Protein AF-A0AAF0JUC8-F1 (afdb_monomer_lite)

pLDDT: mean 89.56, std 6.99, range [61.06, 97.88]

Foldseek 3Di:
DVVVVVVVVVVVVVVVVVVVVVVVVVVVVVVVVVVDDPVNVCCCCVPVNPVVVVVVVVVVVVVVVVVVVVVVVVVVCVVVPVVVVVVVVVVVVVVVVVVVD

Organism: NCBI:txid487686

Secondary structure (DSSP, 8-state):
-HHHHHHHHHHHHHHHHHHHHHHHHHHHHHHHHHH--HHHHHHIIIIIIIIHHHHHHHHHHHHHHHHHHHHHHHHHHHHHHHHHHHHHHHHHHHHHHHH--

Sequence (101 aa):
MKKGIALSNKESDAKAAVKSAEEALYTKVVEKYRSLSEDEVKTLVVDDKWAASLCSDIKSELDRVSQRFTGRIKELSDRYETPFRRSRQRSKHSAQRWMNT

Structure (mmCIF, N/CA/C/O backbone):
data_AF-A0AAF0JUC8-F1
#
_entry.id   AF-A0AAF0JUC8-F1
#
loop_
_atom_site.group_PDB
_atom_site.id
_atom_site.type_symbol
_atom_site.label_atom_id
_atom_site.label_alt_id
_atom_site.label_comp_id
_atom_site.label_asym_id
_atom_site.label_entity_id
_atom_site.label_seq_id
_atom_site.pdbx_PDB_ins_code
_atom_site.Cartn_x
_atom_site.Cartn_y
_atom_site.Cartn_z
_atom_site.occupancy
_atom_site.B_iso_or_equiv
_atom_site.auth_seq_id
_atom_site.auth_comp_id
_atom_site.auth_asym_id
_atom_site.auth_atom_id
_atom_site.pdbx_PDB_model_num
ATOM 1 N N . MET A 1 1 ? -11.543 40.943 11.299 1.00 61.06 1 MET A N 1
ATOM 2 C CA . MET A 1 1 ? -11.256 40.240 12.575 1.00 61.06 1 MET A CA 1
ATOM 3 C C . MET A 1 1 ? -12.251 39.118 12.896 1.00 61.06 1 MET A C 1
ATOM 5 O O . MET A 1 1 ? -11.799 38.004 13.109 1.00 61.06 1 MET A O 1
ATOM 9 N N . LYS A 1 2 ? -13.579 39.330 12.842 1.00 75.88 2 LYS A N 1
ATOM 10 C CA . LYS A 1 2 ? -14.594 38.298 13.184 1.00 75.88 2 LYS A CA 1
ATOM 11 C C . LYS A 1 2 ? -14.496 36.973 12.397 1.00 75.88 2 LYS A C 1
ATOM 13 O O . LYS A 1 2 ? -14.719 35.910 12.961 1.00 75.88 2 LYS A O 1
ATOM 18 N N . LYS A 1 3 ? -14.123 37.021 11.111 1.00 80.38 3 LYS A N 1
ATOM 19 C CA . LYS A 1 3 ? -14.025 35.828 10.244 1.00 80.38 3 LYS A CA 1
ATOM 20 C C . LYS A 1 3 ? -12.852 34.902 10.605 1.00 80.38 3 LYS A C 1
ATOM 22 O O . LYS A 1 3 ? -12.997 33.693 10.499 1.00 80.38 3 LYS A O 1
ATOM 27 N N . GLY A 1 4 ? -11.727 35.458 11.067 1.00 81.25 4 GLY A N 1
ATOM 28 C CA . GLY A 1 4 ? -10.566 34.669 11.503 1.00 81.25 4 GLY A CA 1
ATOM 29 C C . GLY A 1 4 ? -10.848 33.897 12.793 1.00 81.25 4 GLY A C 1
ATOM 30 O O . GLY A 1 4 ? -10.570 32.708 12.866 1.00 81.25 4 GLY A O 1
ATOM 31 N N . ILE A 1 5 ? -11.511 34.546 13.756 1.00 86.12 5 ILE A N 1
ATOM 32 C CA . ILE A 1 5 ? -11.943 33.908 15.011 1.00 86.12 5 ILE A CA 1
ATOM 33 C C . ILE A 1 5 ? -12.943 32.779 14.725 1.00 86.12 5 ILE A C 1
ATOM 35 O O . ILE A 1 5 ? -12.814 31.686 15.260 1.00 86.12 5 ILE A O 1
ATOM 39 N N . ALA A 1 6 ? -13.901 33.000 13.819 1.00 88.25 6 ALA A N 1
ATOM 40 C CA . ALA A 1 6 ? -14.868 31.970 13.444 1.00 88.25 6 ALA A CA 1
ATOM 41 C C . ALA A 1 6 ? -14.223 30.739 12.773 1.00 88.25 6 ALA A C 1
ATOM 43 O O . ALA A 1 6 ? -14.670 29.619 13.007 1.00 88.25 6 ALA A O 1
ATOM 44 N N . LEU A 1 7 ? -13.190 30.928 11.942 1.00 87.56 7 LEU A N 1
ATOM 45 C CA . LEU A 1 7 ? -12.447 29.818 11.333 1.00 87.56 7 LEU A CA 1
ATOM 46 C C . LEU A 1 7 ? -11.602 29.066 12.366 1.00 87.56 7 LEU A C 1
ATOM 48 O O . LEU A 1 7 ? -11.619 27.841 12.371 1.00 87.56 7 LEU A O 1
ATOM 52 N N . SER A 1 8 ? -10.941 29.790 13.270 1.00 88.62 8 SER A N 1
ATOM 53 C CA . SER A 1 8 ? -10.149 29.195 14.351 1.00 88.62 8 SER A CA 1
ATOM 54 C C . SER A 1 8 ? -11.008 28.366 15.314 1.00 88.62 8 SER A C 1
ATOM 56 O O . SER A 1 8 ? -10.623 27.259 15.680 1.00 88.62 8 SER A O 1
ATOM 58 N N . ASN A 1 9 ? -12.215 28.835 15.650 1.00 89.31 9 ASN A N 1
ATOM 59 C CA . ASN A 1 9 ? -13.152 28.059 16.463 1.00 89.31 9 ASN A CA 1
ATOM 60 C C . ASN A 1 9 ? -13.600 26.778 15.742 1.00 89.31 9 ASN A C 1
ATOM 62 O O . ASN A 1 9 ? 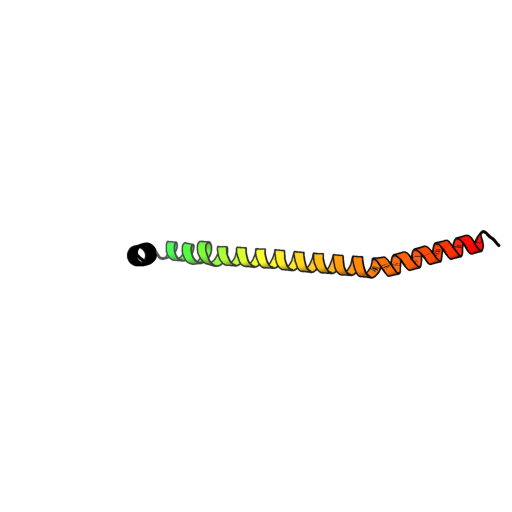-13.561 25.707 16.333 1.00 89.31 9 ASN A O 1
ATOM 66 N N . LYS A 1 10 ? -13.939 26.856 14.446 1.00 91.94 10 LYS A N 1
ATOM 67 C CA . LYS A 1 10 ? -14.304 25.667 13.653 1.00 91.94 10 LYS A CA 1
ATOM 68 C C . LYS A 1 10 ? -13.171 24.647 13.555 1.00 91.94 10 LYS A C 1
ATOM 70 O O . LYS A 1 10 ? -13.434 23.451 13.595 1.00 91.94 10 LYS A O 1
ATOM 75 N N . GLU A 1 11 ? -11.932 2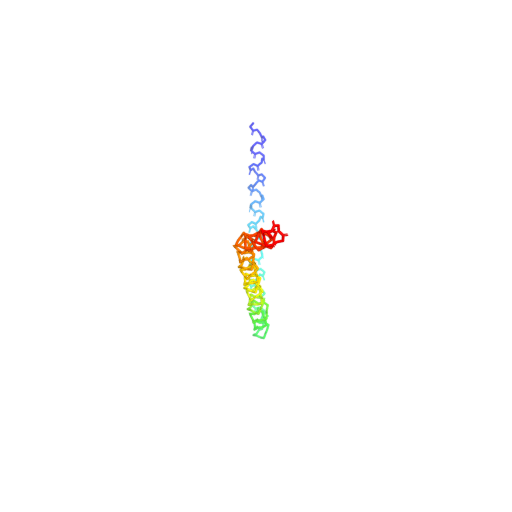5.106 13.404 1.00 90.75 11 GLU A N 1
ATOM 76 C CA . GLU A 1 11 ? -10.753 24.238 13.410 1.00 90.75 11 GLU A CA 1
ATOM 77 C C . GLU A 1 11 ? -10.589 23.540 14.766 1.00 90.75 11 GLU A C 1
ATOM 79 O O . GLU A 1 11 ? -10.372 22.330 14.813 1.00 90.75 11 GLU A O 1
ATOM 84 N N . SER A 1 12 ? -10.756 24.279 15.866 1.00 90.81 12 SER A N 1
ATOM 85 C CA . SER A 1 12 ? -10.708 23.724 17.221 1.00 90.81 12 SER A CA 1
ATOM 86 C C . SER A 1 12 ? -11.804 22.681 17.454 1.00 90.81 12 SER A C 1
ATOM 88 O O . SER A 1 12 ? -11.513 21.589 17.942 1.00 90.81 12 SER A O 1
ATOM 90 N N . ASP A 1 13 ? -13.043 22.978 17.061 1.00 93.31 13 ASP A N 1
ATOM 91 C CA . ASP A 1 13 ? -14.179 22.062 17.197 1.00 93.31 13 ASP A CA 1
ATOM 92 C C . ASP A 1 13 ? -13.980 20.800 16.348 1.00 93.31 13 ASP A C 1
ATOM 94 O O . ASP A 1 13 ? -14.201 19.685 16.820 1.00 93.31 13 ASP A O 1
ATOM 98 N N . ALA A 1 14 ? -13.493 20.953 15.112 1.00 92.44 14 ALA A N 1
ATOM 99 C CA . ALA A 1 14 ? -13.171 19.827 14.242 1.00 92.44 14 ALA A CA 1
ATOM 100 C C . ALA A 1 14 ? -12.049 18.962 14.831 1.00 92.44 14 ALA A C 1
ATOM 102 O O . ALA A 1 14 ? -12.153 17.738 14.833 1.00 92.44 14 ALA A O 1
ATOM 103 N N . LYS A 1 15 ? -11.000 19.576 15.388 1.00 92.62 15 LYS A N 1
ATOM 104 C CA . LYS A 1 15 ? -9.901 18.854 16.037 1.00 92.62 15 LYS A CA 1
ATOM 105 C C . LYS A 1 15 ? -10.367 18.112 17.291 1.00 92.62 15 LYS A C 1
ATOM 107 O O . LYS A 1 15 ? -9.942 16.982 17.520 1.00 92.62 15 LYS A O 1
ATOM 112 N N . ALA A 1 16 ? -11.255 18.717 18.079 1.00 94.50 16 ALA A N 1
ATOM 113 C CA . ALA A 1 16 ? -11.867 18.069 19.236 1.00 94.50 16 ALA A CA 1
ATOM 114 C C . ALA A 1 16 ? -12.746 16.879 18.817 1.00 94.50 16 ALA A C 1
ATOM 116 O O . ALA A 1 16 ? -12.651 15.807 19.415 1.00 94.50 16 ALA A O 1
ATOM 117 N N . ALA A 1 17 ? -13.540 17.036 17.754 1.00 94.25 17 ALA A N 1
ATOM 118 C CA . ALA A 1 17 ? -14.355 15.961 17.198 1.00 94.25 17 ALA A CA 1
ATOM 119 C C . ALA A 1 17 ? -13.500 14.803 16.657 1.00 94.25 17 ALA A C 1
ATOM 121 O O . ALA A 1 17 ? -13.804 13.647 16.939 1.00 94.25 17 ALA A O 1
ATOM 122 N N . VAL A 1 18 ? -12.406 15.101 15.943 1.00 94.50 18 VAL A N 1
ATOM 123 C CA . VAL A 1 18 ? -11.441 14.090 15.473 1.00 94.50 18 VAL A CA 1
ATOM 124 C C . VAL A 1 18 ? -10.849 13.333 16.653 1.00 94.50 18 VAL A C 1
ATOM 126 O O . VAL A 1 18 ? -10.905 12.109 16.669 1.00 94.50 18 VAL A O 1
ATOM 129 N N . LYS A 1 19 ? -10.366 14.042 17.678 1.00 94.25 19 LYS A N 1
ATOM 130 C CA . LYS A 1 19 ? -9.777 13.404 18.858 1.00 94.25 19 LYS A CA 1
ATOM 131 C C . LYS A 1 19 ? -10.777 12.496 19.583 1.00 94.25 19 LYS A C 1
ATOM 133 O O . LYS A 1 19 ? -10.445 11.371 19.937 1.00 94.25 19 LYS A O 1
ATOM 138 N N . SER A 1 20 ? -12.017 12.954 19.760 1.00 94.12 20 SER A N 1
ATOM 139 C CA . SER A 1 20 ? -13.072 12.141 20.376 1.00 94.12 20 SER A CA 1
ATOM 140 C C . SER A 1 20 ? -13.405 10.899 19.539 1.00 94.12 20 SER A C 1
ATOM 142 O O . SER A 1 20 ? -13.580 9.809 20.087 1.00 94.12 20 SER A O 1
ATOM 144 N N . ALA A 1 21 ? -13.446 11.032 18.210 1.00 92.94 21 ALA A N 1
ATOM 145 C CA . ALA A 1 21 ? -13.659 9.907 17.306 1.00 92.94 21 ALA A CA 1
ATOM 146 C C . ALA A 1 21 ? -12.489 8.907 17.333 1.00 92.94 21 ALA A C 1
ATOM 148 O O . ALA A 1 21 ? -12.726 7.699 17.321 1.00 92.94 21 ALA A O 1
ATOM 149 N N . GLU A 1 22 ? -11.248 9.390 17.418 1.00 93.38 22 GLU A N 1
ATOM 150 C CA . GLU A 1 22 ? -10.053 8.559 17.587 1.00 93.38 22 GLU A CA 1
ATOM 151 C C . GLU A 1 22 ? -10.111 7.772 18.900 1.00 93.38 22 GLU A C 1
ATOM 153 O O . GLU A 1 22 ? -9.950 6.556 18.884 1.00 93.38 22 GLU A O 1
ATOM 158 N N . GLU A 1 23 ? -10.412 8.418 20.030 1.00 94.56 23 GLU A N 1
ATOM 159 C CA . GLU A 1 23 ? -10.538 7.761 21.342 1.00 94.56 23 GLU A CA 1
ATOM 160 C C . GLU A 1 23 ? -11.647 6.691 21.352 1.00 94.56 23 GLU A C 1
ATOM 162 O O . GLU A 1 23 ? -11.460 5.579 21.864 1.00 94.56 23 GLU A O 1
ATOM 167 N N . ALA A 1 24 ? -12.790 6.986 20.724 1.00 93.56 24 ALA A N 1
ATOM 168 C CA . ALA A 1 24 ? -13.877 6.025 20.561 1.00 93.56 24 ALA A CA 1
ATOM 169 C C . ALA A 1 24 ? -13.471 4.837 19.671 1.00 93.56 24 ALA A C 1
ATOM 171 O O . ALA A 1 24 ? -13.829 3.692 19.962 1.00 93.56 24 ALA A O 1
ATOM 172 N N . LEU A 1 25 ? -12.711 5.087 18.600 1.00 92.62 25 LEU A N 1
ATOM 173 C CA . LEU A 1 25 ? -12.172 4.038 17.738 1.00 92.62 25 LEU A CA 1
ATOM 174 C C . LEU A 1 25 ? -11.161 3.171 18.493 1.00 92.62 25 LEU A C 1
ATOM 176 O O . LEU A 1 25 ? -11.283 1.950 18.458 1.00 92.62 25 LEU A O 1
ATOM 180 N N . TYR A 1 26 ? -10.222 3.777 19.223 1.00 91.38 26 TYR A N 1
ATOM 181 C CA .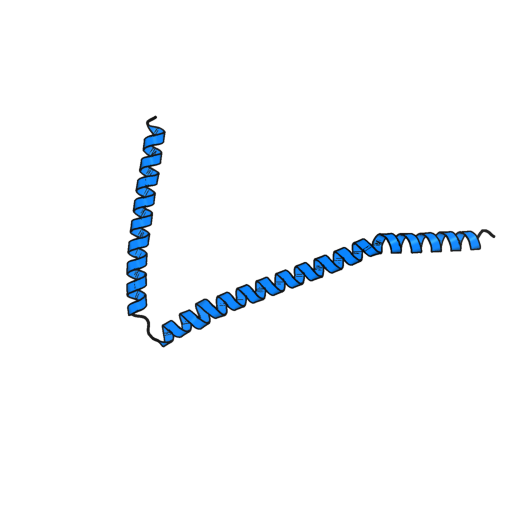 TYR A 1 26 ? -9.248 3.059 20.047 1.00 91.38 26 TYR A CA 1
ATOM 182 C C . TYR A 1 26 ? -9.933 2.128 21.043 1.00 91.38 26 TYR A C 1
ATOM 184 O O . TYR A 1 26 ? -9.555 0.963 21.153 1.00 91.38 26 TYR A O 1
ATOM 192 N N . THR A 1 27 ? -10.977 2.611 21.718 1.00 92.81 27 THR A N 1
ATOM 193 C CA . THR A 1 27 ? -11.746 1.801 22.673 1.00 92.81 27 THR A CA 1
ATOM 194 C C . THR A 1 27 ? -12.348 0.571 21.992 1.00 92.81 27 THR A C 1
ATOM 196 O O . THR A 1 27 ? -12.124 -0.554 22.438 1.00 92.81 27 THR A O 1
ATOM 199 N N . LYS A 1 28 ? -13.018 0.758 20.847 1.00 90.94 28 LYS A N 1
ATOM 200 C CA . LYS A 1 28 ? -13.597 -0.345 20.060 1.00 90.94 28 LYS A CA 1
ATOM 201 C C . LYS A 1 28 ? -12.542 -1.330 19.560 1.00 90.94 28 LYS A C 1
ATOM 203 O O . LYS A 1 28 ? -12.782 -2.534 19.538 1.00 90.94 28 LYS A O 1
ATOM 208 N N . VAL A 1 29 ? -11.377 -0.832 19.153 1.00 88.69 29 VAL A N 1
ATOM 209 C CA . VAL A 1 29 ? -10.256 -1.660 18.697 1.00 88.69 29 VAL A CA 1
ATOM 210 C C . VAL A 1 29 ? -9.741 -2.533 19.843 1.00 88.69 29 VAL A C 1
ATOM 212 O O . VAL A 1 29 ? -9.588 -3.738 19.665 1.00 88.69 29 VAL A O 1
ATOM 215 N N . VAL A 1 30 ? -9.545 -1.966 21.037 1.00 88.00 30 VAL A N 1
ATOM 216 C CA . VAL A 1 30 ? -9.117 -2.722 22.228 1.00 88.00 30 VAL A CA 1
ATOM 217 C C . VAL A 1 30 ? -10.143 -3.788 22.616 1.00 88.00 30 VAL A C 1
ATOM 219 O O . VAL A 1 30 ? -9.766 -4.916 22.929 1.00 88.00 30 VAL A O 1
ATOM 222 N N . GLU A 1 31 ? -11.437 -3.467 22.569 1.00 91.44 31 GLU A N 1
ATOM 223 C CA . GLU A 1 31 ? -12.506 -4.441 22.819 1.00 91.44 31 GLU A CA 1
ATOM 224 C C . GLU A 1 31 ? -12.482 -5.593 21.811 1.00 91.44 31 GLU A C 1
ATOM 226 O O . GLU A 1 31 ? -12.590 -6.754 22.204 1.00 91.44 31 GLU A O 1
ATOM 231 N N . LYS A 1 32 ? -12.266 -5.295 20.526 1.00 86.38 32 LYS A N 1
ATOM 232 C CA . LYS A 1 32 ? -12.140 -6.314 19.476 1.00 86.38 32 LYS A CA 1
ATOM 233 C C . LYS A 1 32 ? -10.910 -7.197 19.654 1.00 86.38 32 LYS A C 1
ATOM 235 O O . LYS A 1 32 ? -11.018 -8.407 19.488 1.00 86.38 32 LYS A O 1
ATOM 240 N N . TYR A 1 33 ? -9.775 -6.632 20.063 1.00 82.69 33 TYR A N 1
ATOM 241 C CA . TYR A 1 33 ? -8.584 -7.421 20.385 1.00 82.69 33 TYR A CA 1
ATOM 242 C C . TYR A 1 33 ? -8.791 -8.382 21.554 1.00 82.69 33 TYR A C 1
ATOM 244 O O . TYR A 1 33 ? -8.189 -9.450 21.562 1.00 82.69 33 TYR A O 1
ATOM 252 N N . ARG A 1 34 ? -9.666 -8.056 22.514 1.00 84.44 34 ARG A N 1
ATOM 253 C CA . ARG A 1 34 ? -10.000 -8.980 23.609 1.00 84.44 34 ARG A CA 1
ATOM 254 C C . ARG A 1 34 ? -10.875 -10.154 23.181 1.00 84.44 34 ARG A C 1
ATOM 256 O O . ARG A 1 34 ? -10.850 -11.174 23.859 1.00 84.44 34 ARG A O 1
ATOM 263 N N . SER A 1 35 ? -11.664 -10.011 22.117 1.00 88.25 35 SER A N 1
ATOM 264 C CA . SER A 1 35 ? -12.574 -11.063 21.650 1.00 88.25 35 SER A CA 1
ATOM 265 C C . SER A 1 35 ? -12.001 -11.925 20.525 1.00 88.25 35 SER A C 1
ATOM 267 O O . SER A 1 35 ? -12.686 -12.838 20.081 1.00 88.25 35 SER A O 1
ATOM 269 N N . LEU A 1 36 ? -10.804 -11.605 20.026 1.00 88.94 36 LEU A N 1
ATOM 270 C CA . LEU A 1 36 ? -10.142 -12.356 18.962 1.00 88.94 36 LEU A CA 1
ATOM 271 C C . LEU A 1 36 ? -9.569 -13.671 19.507 1.00 88.94 36 LEU A C 1
ATOM 273 O O . LEU A 1 36 ? -8.852 -13.687 20.509 1.00 88.94 36 LEU A O 1
ATOM 277 N N . SER A 1 37 ? -9.877 -14.770 18.826 1.00 89.44 37 SER A N 1
ATOM 278 C CA . SER A 1 37 ? -9.286 -16.085 19.082 1.00 89.44 37 SER A CA 1
ATOM 279 C C . SER A 1 37 ? -7.873 -16.198 18.499 1.00 89.44 37 SER A C 1
ATOM 281 O O . SER A 1 37 ? -7.472 -15.415 17.639 1.00 89.44 37 SER A O 1
ATOM 283 N N . GLU A 1 38 ? -7.097 -17.188 18.950 1.00 86.06 38 GLU A N 1
ATOM 284 C CA . GLU A 1 38 ? -5.726 -17.403 18.464 1.00 86.06 38 GLU A CA 1
ATOM 285 C C . GLU A 1 38 ? -5.669 -17.625 16.943 1.00 86.06 38 GLU A C 1
ATOM 287 O O . GLU A 1 38 ? -4.773 -17.101 16.279 1.00 86.06 38 GLU A O 1
ATOM 292 N N . ASP A 1 39 ? -6.638 -18.351 16.385 1.00 88.00 39 ASP A N 1
ATOM 293 C CA . ASP A 1 39 ? -6.698 -18.624 14.948 1.00 88.00 39 ASP A CA 1
ATOM 294 C C . ASP A 1 39 ? -7.007 -17.355 14.144 1.00 88.00 39 ASP A C 1
ATOM 296 O O . ASP A 1 39 ? -6.332 -17.076 13.155 1.00 88.00 39 ASP A O 1
ATOM 300 N N . GLU A 1 40 ? -7.939 -16.519 14.609 1.00 87.00 40 GLU A N 1
ATOM 301 C CA . GLU A 1 40 ? -8.224 -15.228 13.969 1.00 87.00 40 GLU A CA 1
ATOM 302 C C . GLU A 1 40 ? -7.024 -14.273 14.052 1.00 87.00 40 GLU A C 1
ATOM 304 O O . GLU A 1 40 ? -6.729 -13.558 13.093 1.00 87.00 40 GLU A O 1
ATOM 309 N N . VAL A 1 41 ? -6.289 -14.276 15.173 1.00 86.94 41 VAL A N 1
ATOM 310 C CA . VAL A 1 41 ? -5.043 -13.503 15.306 1.00 86.94 41 VAL A CA 1
ATOM 311 C C . VAL A 1 41 ? -3.989 -13.995 14.316 1.00 86.94 41 VAL A C 1
ATOM 313 O O . VAL A 1 41 ? -3.317 -13.174 13.690 1.00 86.94 41 VAL A O 1
ATOM 316 N N . LYS A 1 42 ? -3.840 -15.314 14.142 1.00 87.19 42 LYS A N 1
ATOM 317 C CA . LYS A 1 42 ? -2.898 -15.885 13.169 1.00 87.19 42 LYS A CA 1
ATOM 318 C C . LYS A 1 42 ? -3.255 -15.476 11.745 1.00 87.19 42 LYS A C 1
ATOM 320 O O . LYS A 1 42 ? -2.365 -15.004 11.045 1.00 87.19 42 LYS A O 1
ATOM 325 N N . THR A 1 43 ? -4.521 -15.573 11.343 1.00 89.81 43 THR A N 1
ATOM 326 C CA . THR A 1 43 ? -4.974 -15.120 10.017 1.00 89.81 43 THR A CA 1
ATOM 327 C C . THR A 1 43 ? -4.701 -13.628 9.811 1.00 89.81 43 THR A C 1
ATOM 329 O O . THR A 1 43 ? -4.069 -13.252 8.826 1.00 89.81 43 THR A O 1
ATOM 332 N N . LEU A 1 44 ? -5.055 -12.776 10.780 1.00 89.88 44 LEU A N 1
ATOM 333 C CA . LEU A 1 44 ? -4.816 -11.330 10.689 1.00 89.88 44 LEU A CA 1
ATOM 334 C C . LEU A 1 44 ? -3.327 -10.974 10.548 1.00 89.88 44 LEU A C 1
ATOM 336 O O . LEU A 1 44 ? -2.960 -10.038 9.837 1.00 89.88 44 LEU A O 1
ATOM 340 N N . VAL A 1 45 ? -2.445 -11.676 11.259 1.00 88.62 45 VAL A N 1
ATOM 341 C CA . VAL A 1 45 ? -1.005 -11.384 11.219 1.00 88.62 45 VAL A CA 1
ATOM 342 C C . VAL A 1 45 ? -0.352 -11.972 9.972 1.00 88.62 45 VAL A C 1
ATOM 344 O O . VAL A 1 45 ? 0.440 -11.289 9.322 1.00 88.62 45 VAL A O 1
ATOM 347 N N . VAL A 1 46 ? -0.649 -13.225 9.644 1.00 87.81 46 VAL A N 1
ATOM 348 C CA . VAL A 1 46 ? 0.024 -13.943 8.560 1.00 87.81 46 VAL A CA 1
ATOM 349 C C . VAL A 1 46 ? -0.527 -13.514 7.209 1.00 87.81 46 VAL A C 1
ATOM 351 O O . VAL A 1 46 ? 0.249 -13.064 6.367 1.00 87.81 46 VAL A O 1
ATOM 354 N N . ASP A 1 47 ? -1.839 -13.599 7.018 1.00 84.50 47 ASP A N 1
ATOM 355 C CA . ASP A 1 47 ? -2.460 -13.385 5.713 1.00 84.50 47 ASP A CA 1
ATOM 356 C C . ASP A 1 47 ? -2.675 -11.890 5.461 1.00 84.50 47 ASP A C 1
ATOM 358 O O . ASP A 1 47 ? -2.164 -11.327 4.489 1.00 84.50 47 ASP A O 1
ATOM 362 N N . ASP A 1 48 ? -3.360 -11.213 6.383 1.00 84.94 48 ASP A N 1
ATOM 363 C CA . ASP A 1 48 ? -3.794 -9.834 6.137 1.00 84.94 48 ASP A CA 1
ATOM 364 C C . ASP A 1 48 ? -2.666 -8.813 6.304 1.00 84.94 48 ASP A C 1
ATOM 366 O O . ASP A 1 48 ? -2.665 -7.768 5.648 1.00 84.94 48 ASP A O 1
ATOM 370 N N . LYS A 1 49 ? -1.684 -9.095 7.168 1.00 90.31 49 LYS A N 1
ATOM 371 C CA . LYS A 1 49 ? -0.562 -8.183 7.414 1.00 90.31 49 LYS A CA 1
ATOM 372 C C . LYS A 1 49 ? 0.687 -8.598 6.647 1.00 90.31 49 LYS A C 1
ATOM 374 O O . LYS A 1 49 ? 1.155 -7.846 5.795 1.00 90.31 49 LYS A O 1
ATOM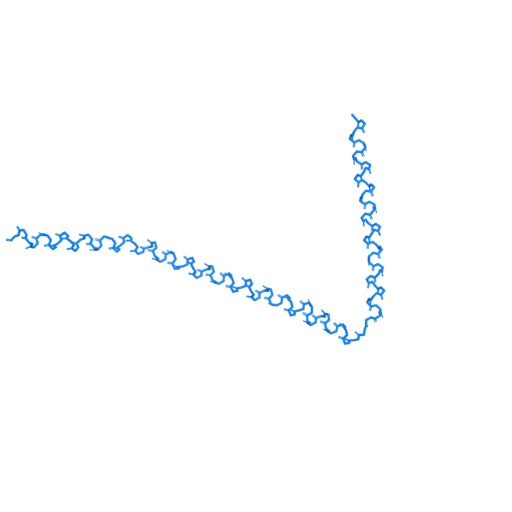 379 N N . TRP A 1 50 ? 1.269 -9.753 6.959 1.00 94.75 50 TRP A N 1
ATOM 380 C CA . TRP A 1 50 ? 2.588 -10.112 6.434 1.00 94.75 50 TRP A CA 1
ATOM 381 C C . TRP A 1 50 ? 2.558 -10.527 4.969 1.00 94.75 50 TRP A C 1
ATOM 383 O O . TRP A 1 50 ? 3.373 -10.017 4.203 1.00 94.75 50 TRP A O 1
ATOM 393 N N . ALA A 1 51 ? 1.628 -11.390 4.556 1.00 89.56 51 ALA A N 1
ATOM 394 C CA . ALA A 1 51 ? 1.522 -11.792 3.158 1.00 89.56 51 ALA A CA 1
ATOM 395 C C . ALA A 1 51 ? 1.168 -10.589 2.273 1.00 89.56 51 ALA A C 1
ATOM 397 O O . ALA A 1 51 ? 1.816 -10.377 1.249 1.00 89.56 51 ALA A O 1
ATOM 398 N N . ALA A 1 52 ? 0.232 -9.738 2.708 1.00 93.00 52 ALA A N 1
ATOM 399 C CA . ALA A 1 52 ? -0.107 -8.506 1.998 1.00 93.00 52 ALA A CA 1
ATOM 400 C C . ALA A 1 52 ? 1.098 -7.557 1.832 1.00 93.00 52 ALA A C 1
ATOM 402 O O . ALA A 1 52 ? 1.379 -7.109 0.715 1.00 93.00 52 ALA A O 1
ATOM 403 N N . SER A 1 53 ? 1.841 -7.273 2.912 1.00 93.94 53 SER A N 1
ATOM 404 C CA . SER A 1 53 ? 3.053 -6.441 2.841 1.00 93.94 53 SER A CA 1
ATOM 405 C C . SER A 1 53 ? 4.117 -7.066 1.941 1.00 93.94 53 SER A C 1
ATOM 407 O O . SER A 1 53 ? 4.633 -6.397 1.050 1.00 93.94 53 SER A O 1
ATOM 409 N N . LEU A 1 54 ? 4.385 -8.362 2.101 1.00 94.94 54 LEU A N 1
ATOM 410 C CA . LEU A 1 54 ? 5.389 -9.069 1.313 1.00 94.94 54 LEU A CA 1
ATOM 411 C C . LEU A 1 54 ? 5.047 -9.066 -0.183 1.00 94.94 54 LEU A C 1
ATOM 413 O O . LEU A 1 54 ? 5.915 -8.807 -1.015 1.00 94.94 54 LEU A O 1
ATOM 417 N N . CYS A 1 55 ? 3.786 -9.305 -0.547 1.00 94.06 55 CYS A N 1
ATOM 418 C CA . CYS A 1 55 ? 3.336 -9.231 -1.935 1.00 94.06 55 CYS A CA 1
ATOM 419 C C . CYS A 1 55 ? 3.501 -7.822 -2.520 1.00 94.06 55 CYS A C 1
ATOM 421 O O . CYS A 1 55 ? 3.941 -7.681 -3.665 1.00 94.06 55 CYS A O 1
ATOM 423 N N . SER A 1 56 ? 3.173 -6.783 -1.746 1.00 95.56 56 SER A N 1
ATOM 424 C CA . SER A 1 56 ? 3.365 -5.386 -2.153 1.00 95.56 56 SER A CA 1
ATOM 425 C C . SER A 1 56 ? 4.843 -5.056 -2.383 1.00 95.56 56 SER A C 1
ATOM 427 O O . SER A 1 56 ? 5.197 -4.442 -3.396 1.00 95.56 56 SER A O 1
ATOM 429 N N . ASP A 1 57 ? 5.715 -5.504 -1.482 1.00 96.19 57 ASP A N 1
ATOM 430 C CA . ASP A 1 57 ? 7.155 -5.269 -1.565 1.00 96.19 57 ASP A CA 1
ATOM 431 C C . ASP A 1 57 ? 7.770 -6.000 -2.762 1.00 96.19 57 ASP A C 1
ATOM 433 O O . ASP A 1 57 ? 8.507 -5.397 -3.544 1.00 96.19 57 ASP A O 1
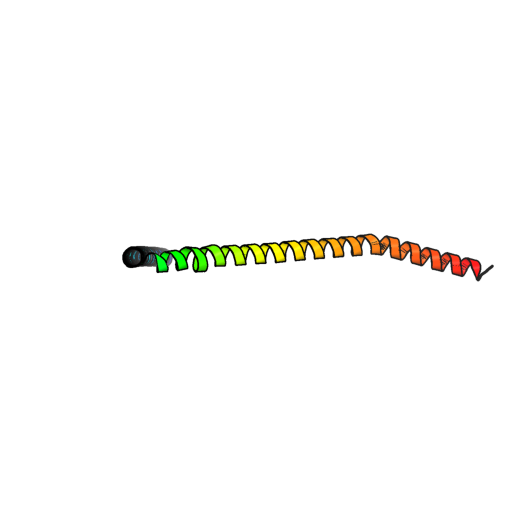ATOM 437 N N . ILE A 1 58 ? 7.402 -7.268 -2.978 1.00 96.81 58 ILE A N 1
ATOM 438 C CA . ILE A 1 58 ? 7.843 -8.053 -4.141 1.00 96.81 58 ILE A CA 1
ATOM 439 C C . ILE A 1 58 ? 7.411 -7.380 -5.447 1.00 96.81 58 ILE A C 1
ATOM 441 O O . ILE A 1 58 ? 8.208 -7.275 -6.381 1.00 96.81 58 ILE A O 1
ATOM 445 N N . LYS A 1 59 ? 6.166 -6.900 -5.529 1.00 96.75 59 LYS A N 1
ATOM 446 C CA . LYS A 1 59 ? 5.675 -6.202 -6.723 1.00 96.75 59 LYS A CA 1
ATOM 447 C C . LYS A 1 59 ? 6.453 -4.913 -6.983 1.00 96.75 59 LYS A C 1
ATOM 449 O O . LYS A 1 59 ? 6.879 -4.669 -8.109 1.00 96.75 59 LYS A O 1
ATOM 454 N N . SER A 1 60 ? 6.685 -4.126 -5.938 1.00 97.38 60 SER A N 1
ATOM 455 C CA . SER A 1 60 ? 7.453 -2.882 -6.033 1.00 97.38 60 SER A CA 1
ATOM 456 C C . SER A 1 60 ? 8.899 -3.140 -6.466 1.00 97.38 60 SER A C 1
ATOM 458 O O . SER A 1 60 ? 9.459 -2.394 -7.271 1.00 97.38 60 SER A O 1
ATOM 460 N N . GLU A 1 61 ? 9.506 -4.220 -5.974 1.00 97.75 61 GLU A N 1
ATOM 461 C CA . GLU A 1 61 ? 10.841 -4.652 -6.378 1.00 97.75 61 GLU A CA 1
ATOM 462 C C . GLU A 1 61 ? 10.882 -5.060 -7.853 1.00 97.75 61 GLU A C 1
ATOM 464 O O . GLU A 1 61 ? 11.773 -4.637 -8.593 1.00 97.75 61 GLU A O 1
ATOM 469 N N . LEU A 1 62 ? 9.891 -5.832 -8.303 1.00 97.88 62 LEU A N 1
ATOM 470 C CA . LEU A 1 62 ? 9.766 -6.237 -9.699 1.00 97.88 62 LEU A CA 1
ATOM 471 C C . LEU A 1 62 ? 9.651 -5.019 -10.624 1.00 97.88 62 LEU A C 1
ATOM 473 O O . LEU A 1 62 ? 10.382 -4.925 -11.615 1.00 97.88 62 LEU A O 1
ATOM 477 N N . ASP A 1 63 ? 8.790 -4.062 -10.274 1.00 97.75 63 ASP A N 1
ATOM 478 C CA . ASP A 1 63 ? 8.620 -2.822 -11.030 1.00 97.75 63 ASP A CA 1
ATOM 479 C C . ASP A 1 63 ? 9.932 -2.028 -11.079 1.00 97.75 63 ASP A C 1
ATOM 481 O O . ASP A 1 63 ? 10.361 -1.586 -12.149 1.00 97.75 63 ASP A O 1
ATOM 485 N N . ARG A 1 64 ? 10.639 -1.913 -9.947 1.00 97.81 64 ARG A N 1
ATOM 486 C CA . ARG A 1 64 ? 11.936 -1.226 -9.877 1.00 97.81 64 ARG A CA 1
ATOM 487 C C . ARG A 1 64 ? 12.982 -1.881 -10.776 1.00 97.81 64 ARG A C 1
ATOM 489 O O . ARG A 1 64 ? 13.699 -1.183 -11.499 1.00 97.81 64 ARG A O 1
ATOM 496 N N . VAL A 1 65 ? 13.089 -3.208 -10.738 1.00 97.56 65 VAL A N 1
ATOM 497 C CA . VAL A 1 65 ? 14.035 -3.963 -11.572 1.00 97.56 65 VAL A CA 1
ATOM 498 C C . VAL A 1 65 ? 13.689 -3.806 -13.054 1.00 97.56 65 VAL A C 1
ATOM 500 O O . VAL A 1 65 ? 14.589 -3.546 -13.857 1.00 97.56 65 VAL A O 1
ATOM 503 N N . SER A 1 66 ? 12.406 -3.878 -13.413 1.00 97.38 66 SER A N 1
ATOM 504 C CA . SER A 1 66 ? 11.919 -3.679 -14.783 1.00 97.38 66 SER A CA 1
ATOM 505 C C . SER A 1 66 ? 12.257 -2.284 -15.321 1.00 97.38 66 SER A C 1
ATOM 507 O O . SER A 1 66 ? 12.813 -2.142 -16.417 1.00 97.38 66 SER A O 1
ATOM 509 N N . GLN A 1 67 ? 12.025 -1.242 -14.516 1.00 97.62 67 GLN A N 1
ATOM 510 C CA . GLN A 1 67 ? 12.377 0.134 -14.872 1.00 97.62 67 GLN A CA 1
ATOM 511 C C . GLN A 1 67 ? 13.887 0.311 -15.037 1.00 97.62 67 GLN A C 1
ATOM 513 O O . GLN A 1 67 ? 14.346 0.889 -16.025 1.00 97.62 67 GLN A O 1
ATOM 518 N N . ARG A 1 68 ? 14.687 -0.247 -14.119 1.00 97.81 68 ARG A N 1
ATOM 519 C CA . ARG A 1 68 ? 16.152 -0.211 -14.220 1.00 97.81 68 ARG A CA 1
ATOM 520 C C . ARG A 1 68 ? 16.644 -0.908 -15.488 1.00 97.81 68 ARG A C 1
ATOM 522 O O . ARG A 1 68 ? 17.558 -0.410 -16.144 1.00 97.81 68 ARG A O 1
ATOM 529 N N . PHE A 1 69 ? 16.062 -2.052 -15.833 1.00 96.75 69 PHE A N 1
ATOM 530 C CA . PHE A 1 69 ? 16.418 -2.793 -17.039 1.00 96.75 69 PHE A CA 1
ATOM 531 C C . PHE A 1 69 ? 16.070 -2.008 -18.309 1.00 96.75 69 PHE A C 1
ATOM 533 O O . PHE A 1 69 ? 16.930 -1.827 -19.171 1.00 96.75 69 PHE A O 1
ATOM 540 N N . THR A 1 70 ? 14.861 -1.452 -18.374 1.00 97.00 70 THR A N 1
ATOM 541 C CA . THR A 1 70 ? 14.410 -0.594 -19.480 1.00 97.00 70 THR A CA 1
ATOM 542 C C . THR A 1 70 ? 15.315 0.627 -19.648 1.00 97.00 70 THR A C 1
ATOM 544 O O . THR A 1 70 ? 15.745 0.934 -20.761 1.00 97.00 70 THR A O 1
ATOM 547 N N . GLY A 1 71 ? 15.687 1.284 -18.544 1.00 97.25 71 GLY A N 1
ATOM 548 C CA . GLY A 1 71 ? 16.622 2.408 -18.555 1.00 97.25 71 GLY A CA 1
ATOM 549 C C . GLY A 1 71 ? 17.982 2.036 -19.148 1.00 97.25 71 GLY A C 1
ATOM 550 O O . GLY A 1 71 ? 18.504 2.760 -19.992 1.00 97.25 71 GLY A O 1
ATOM 551 N N . ARG A 1 72 ? 18.525 0.867 -18.785 1.00 97.25 72 ARG A N 1
ATOM 552 C CA . ARG A 1 72 ? 19.793 0.371 -19.347 1.00 97.25 72 ARG A CA 1
ATOM 553 C C . ARG A 1 72 ? 19.696 0.034 -20.834 1.00 97.25 72 ARG A C 1
ATOM 555 O O . ARG A 1 72 ? 20.650 0.292 -21.563 1.00 97.25 72 ARG A O 1
ATOM 562 N N . ILE A 1 73 ? 18.578 -0.535 -21.291 1.00 95.69 73 ILE A N 1
ATOM 563 C CA . ILE A 1 73 ? 18.348 -0.784 -22.724 1.00 95.69 73 ILE A CA 1
ATOM 564 C C . ILE A 1 73 ? 18.352 0.537 -23.489 1.00 95.69 73 ILE A C 1
ATOM 566 O O . ILE A 1 73 ? 19.036 0.648 -24.506 1.00 95.69 73 ILE A O 1
ATOM 570 N N . LYS A 1 74 ? 17.632 1.542 -22.982 1.00 95.69 74 LYS A N 1
ATOM 571 C CA . LYS A 1 74 ? 17.599 2.870 -23.594 1.00 95.69 74 LYS A CA 1
ATOM 572 C C . LYS A 1 74 ? 18.994 3.489 -23.652 1.00 95.69 74 LYS A C 1
ATOM 574 O O . LYS A 1 74 ? 19.428 3.900 -24.718 1.00 95.69 74 LYS A O 1
ATOM 579 N N . GLU A 1 75 ? 19.730 3.459 -22.543 1.00 96.25 75 GLU A N 1
ATOM 580 C CA . GLU A 1 75 ? 21.099 3.977 -22.483 1.00 96.25 75 GLU A CA 1
ATOM 581 C C . GLU A 1 75 ? 22.024 3.300 -23.510 1.00 96.25 75 GLU A C 1
ATOM 583 O O . GLU A 1 75 ? 22.826 3.963 -24.168 1.00 96.25 75 GLU A O 1
ATOM 588 N N . LEU A 1 76 ? 21.912 1.978 -23.680 1.00 95.69 76 LEU A N 1
ATOM 589 C CA . LEU A 1 76 ? 22.667 1.245 -24.696 1.00 95.69 76 LEU A CA 1
ATOM 590 C C . LEU A 1 76 ? 22.252 1.651 -26.113 1.00 95.69 76 LEU A C 1
ATOM 592 O O . LEU A 1 76 ? 23.124 1.894 -26.946 1.00 95.69 76 LEU A O 1
ATOM 596 N N . SER A 1 77 ? 20.950 1.748 -26.380 1.00 93.44 77 SER A N 1
ATOM 597 C CA . SER A 1 77 ? 20.425 2.183 -27.678 1.00 93.44 77 SER A CA 1
ATOM 598 C C . SER A 1 77 ? 20.968 3.563 -28.057 1.00 93.44 77 SER A C 1
ATOM 600 O O . SER A 1 77 ? 21.581 3.716 -29.116 1.00 93.44 77 SER A O 1
ATOM 602 N N . ASP A 1 78 ? 20.839 4.533 -27.152 1.00 93.50 78 ASP A N 1
ATOM 603 C CA . ASP A 1 78 ? 21.273 5.917 -27.359 1.00 93.50 78 ASP A CA 1
ATOM 604 C C . ASP A 1 78 ? 22.793 5.991 -27.593 1.00 93.50 78 ASP A C 1
ATOM 606 O O . ASP A 1 78 ? 23.283 6.686 -28.490 1.00 93.50 78 ASP A O 1
ATOM 610 N N . ARG A 1 79 ? 23.569 5.213 -26.827 1.00 94.62 79 ARG A N 1
ATOM 611 C CA . ARG A 1 79 ? 25.034 5.180 -26.943 1.00 94.62 79 ARG A CA 1
ATOM 612 C C . ARG A 1 79 ? 25.504 4.651 -28.294 1.00 94.62 79 ARG A C 1
ATOM 614 O O . ARG A 1 79 ? 26.482 5.163 -28.840 1.00 94.62 79 ARG A O 1
ATOM 621 N N . TYR A 1 80 ? 24.847 3.623 -28.828 1.00 93.38 80 TYR A N 1
ATOM 622 C CA . TYR A 1 80 ? 25.266 2.986 -30.077 1.00 93.38 80 TYR A CA 1
ATOM 623 C C . TYR A 1 80 ? 24.667 3.625 -31.331 1.00 93.38 80 TYR A C 1
ATOM 625 O O . TYR A 1 80 ? 25.212 3.416 -32.416 1.00 93.38 80 TYR A O 1
ATOM 633 N N . GLU A 1 81 ? 23.650 4.479 -31.211 1.00 90.94 81 GLU A N 1
ATOM 634 C CA . GLU A 1 81 ? 23.039 5.164 -32.353 1.00 90.94 81 GLU A CA 1
ATOM 635 C C . GLU A 1 81 ? 24.053 5.998 -33.159 1.00 90.94 81 GLU A C 1
ATOM 637 O O . GLU A 1 81 ? 24.153 5.886 -34.385 1.00 90.94 81 GLU A O 1
ATOM 642 N N . THR A 1 82 ? 24.864 6.820 -32.486 1.00 84.75 82 THR A N 1
ATOM 643 C CA . THR A 1 82 ? 25.830 7.698 -33.170 1.00 84.75 82 THR A CA 1
ATOM 644 C C . THR A 1 82 ? 27.016 6.947 -33.791 1.00 84.75 82 THR A C 1
ATOM 646 O O . THR A 1 82 ? 27.311 7.191 -34.969 1.00 84.75 82 THR A O 1
ATOM 649 N N . PRO A 1 83 ? 27.697 6.028 -33.080 1.00 87.88 83 PRO A N 1
ATOM 650 C CA . PRO A 1 83 ? 28.731 5.178 -33.668 1.00 87.88 83 PRO A CA 1
ATOM 651 C C . PRO A 1 83 ? 28.223 4.365 -34.864 1.00 87.88 83 PRO A C 1
ATOM 653 O O . PRO A 1 83 ? 28.890 4.317 -35.901 1.00 87.88 83 PRO A O 1
ATOM 656 N N . PHE A 1 84 ? 27.018 3.796 -34.759 1.00 86.50 84 PHE A N 1
ATOM 657 C CA . PHE A 1 84 ? 26.400 3.011 -35.826 1.00 86.50 84 PHE A CA 1
ATOM 658 C C . PHE A 1 84 ? 26.060 3.863 -37.054 1.00 86.50 84 PHE A C 1
ATOM 660 O O . PHE A 1 84 ? 26.341 3.488 -38.194 1.00 86.50 84 PHE A O 1
ATOM 667 N N . ARG A 1 85 ? 25.528 5.072 -36.846 1.00 87.12 85 ARG A N 1
ATOM 668 C CA . ARG A 1 85 ? 25.276 6.018 -37.941 1.00 87.12 85 ARG A CA 1
ATOM 669 C C . ARG A 1 85 ? 26.568 6.397 -38.671 1.00 87.12 85 ARG A C 1
ATOM 671 O O . ARG A 1 85 ? 26.594 6.442 -39.902 1.00 87.12 85 ARG A O 1
ATOM 678 N N . ARG A 1 86 ? 27.653 6.645 -37.927 1.00 86.62 86 ARG A N 1
ATOM 679 C CA . ARG A 1 86 ? 28.966 7.013 -38.489 1.00 86.62 86 ARG A CA 1
ATOM 680 C C . ARG A 1 86 ? 29.589 5.884 -39.311 1.00 86.62 86 ARG A C 1
ATOM 682 O O . ARG A 1 86 ? 30.089 6.151 -40.405 1.00 86.62 86 ARG A O 1
ATOM 689 N N . SER A 1 87 ? 29.561 4.642 -38.823 1.00 80.94 87 SER A N 1
ATOM 690 C CA . SER A 1 87 ? 30.095 3.490 -39.567 1.00 80.94 87 SER A CA 1
ATOM 691 C C . SER A 1 87 ? 29.322 3.258 -40.870 1.00 80.94 87 SER A C 1
ATOM 693 O O . SER A 1 87 ? 29.932 3.082 -41.928 1.00 80.94 87 SER A O 1
ATOM 695 N N . ARG A 1 88 ? 27.990 3.386 -40.828 1.00 84.38 88 ARG A N 1
ATOM 696 C CA . ARG A 1 88 ? 27.120 3.289 -42.007 1.00 84.38 88 ARG A CA 1
ATOM 697 C C . ARG A 1 88 ? 27.421 4.369 -43.049 1.00 84.38 88 ARG A C 1
ATOM 699 O O . ARG A 1 88 ? 27.481 4.064 -44.237 1.00 84.38 88 ARG A O 1
ATOM 706 N N . GLN A 1 89 ? 27.642 5.617 -42.629 1.00 88.81 89 GLN A N 1
ATOM 707 C CA . GLN A 1 89 ? 27.961 6.710 -43.554 1.00 88.81 89 GLN A CA 1
ATOM 708 C C . GLN A 1 89 ? 29.328 6.515 -44.227 1.00 88.81 89 GLN A C 1
ATOM 710 O O . GLN A 1 89 ? 29.446 6.723 -45.433 1.00 88.81 89 GLN A O 1
ATOM 715 N N . ARG A 1 90 ? 30.342 6.063 -43.475 1.00 84.12 90 ARG A N 1
ATOM 716 C CA . ARG A 1 90 ? 31.673 5.747 -44.023 1.00 84.12 90 ARG A CA 1
ATOM 717 C C . ARG A 1 90 ? 31.612 4.650 -45.080 1.00 84.12 90 ARG A C 1
ATOM 719 O O . ARG A 1 90 ? 32.216 4.817 -46.131 1.00 84.12 90 ARG A O 1
ATOM 726 N N . SER A 1 91 ? 30.857 3.581 -44.822 1.00 86.31 91 SER A N 1
ATOM 727 C CA . SER A 1 91 ? 30.672 2.475 -45.771 1.00 86.31 91 SER A CA 1
ATOM 728 C C . SER A 1 91 ? 30.059 2.946 -47.097 1.00 86.31 91 SER A C 1
ATOM 730 O O . SER A 1 91 ? 30.591 2.634 -48.164 1.00 86.31 91 SER A O 1
ATOM 732 N N . LYS A 1 92 ? 29.007 3.777 -47.041 1.00 87.94 92 LYS A N 1
ATOM 733 C CA . LYS A 1 92 ? 28.406 4.392 -48.238 1.00 87.94 92 LYS A CA 1
ATOM 734 C C . LYS A 1 92 ? 29.422 5.228 -49.015 1.00 87.94 92 LYS A C 1
ATOM 736 O O . LYS A 1 92 ? 29.571 5.051 -50.218 1.00 87.94 92 LYS A O 1
ATOM 741 N N . HIS A 1 93 ? 30.162 6.083 -48.309 1.00 86.50 93 HIS A N 1
ATOM 742 C CA . HIS A 1 93 ? 31.146 6.971 -48.922 1.00 86.50 93 HIS A CA 1
ATOM 743 C C . HIS A 1 93 ? 32.309 6.200 -49.565 1.00 86.50 93 HIS A C 1
ATOM 745 O O . HIS A 1 93 ? 32.769 6.570 -50.642 1.00 86.50 93 HIS A O 1
ATOM 751 N N . SER A 1 94 ? 32.764 5.103 -48.945 1.00 77.94 94 SER A N 1
ATOM 752 C CA . SER A 1 94 ? 33.746 4.212 -49.565 1.00 77.94 94 SER A CA 1
ATOM 753 C C . SER A 1 94 ? 33.182 3.523 -50.804 1.00 77.94 94 SER A C 1
ATOM 755 O O . SER A 1 94 ? 33.840 3.552 -51.833 1.00 77.94 94 SER A O 1
ATOM 757 N N . ALA A 1 95 ? 31.966 2.970 -50.752 1.00 82.62 95 ALA A N 1
ATOM 758 C CA . ALA A 1 95 ? 31.353 2.294 -51.898 1.00 82.62 95 ALA A CA 1
ATOM 759 C C . ALA A 1 95 ? 31.172 3.236 -53.102 1.00 82.62 95 ALA A C 1
ATOM 761 O O . ALA A 1 95 ? 31.482 2.864 -54.227 1.00 82.62 95 ALA A O 1
ATOM 762 N N . GLN A 1 96 ? 30.763 4.484 -52.860 1.00 79.38 96 GLN A N 1
ATOM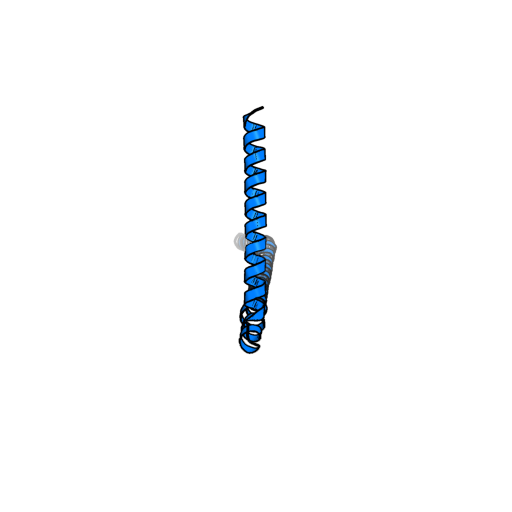 763 C CA . GLN A 1 96 ? 30.682 5.515 -53.901 1.00 79.38 96 GLN A CA 1
ATOM 764 C C . GLN A 1 96 ? 32.045 5.919 -54.457 1.00 79.38 96 GLN A C 1
ATOM 766 O O . GLN A 1 96 ? 32.161 6.162 -55.653 1.00 79.38 96 GLN A O 1
ATOM 771 N N . ARG A 1 97 ? 33.088 5.957 -53.620 1.00 81.81 97 ARG A N 1
ATOM 772 C CA . ARG A 1 97 ? 34.454 6.194 -54.094 1.00 81.81 97 ARG A CA 1
ATOM 773 C C . ARG A 1 97 ? 34.917 5.085 -55.042 1.00 81.81 97 ARG A C 1
ATOM 775 O O . ARG A 1 97 ? 35.500 5.414 -56.061 1.00 81.81 97 ARG A O 1
ATOM 782 N N . TRP A 1 98 ? 34.624 3.823 -54.725 1.00 72.12 98 TRP A N 1
ATOM 783 C CA . TRP A 1 98 ? 34.957 2.670 -55.573 1.00 72.12 98 TRP A CA 1
ATOM 784 C C . TRP A 1 98 ? 34.179 2.632 -56.895 1.00 72.12 98 TRP A C 1
ATOM 786 O O . TRP A 1 98 ? 34.685 2.092 -57.865 1.00 72.12 98 TRP A O 1
ATOM 796 N N . MET A 1 99 ? 32.960 3.180 -56.945 1.00 73.88 99 MET A N 1
ATOM 797 C CA . MET A 1 99 ? 32.140 3.230 -58.167 1.00 73.88 99 MET A CA 1
ATOM 798 C C . MET A 1 99 ? 32.522 4.366 -59.129 1.00 73.88 99 MET A C 1
ATOM 800 O O . MET A 1 99 ? 32.164 4.308 -60.300 1.00 73.88 99 MET A O 1
ATOM 804 N N . ASN A 1 100 ? 33.208 5.400 -58.636 1.00 78.31 100 ASN A N 1
ATOM 805 C CA . ASN A 1 100 ? 33.564 6.599 -59.404 1.00 78.31 100 ASN A CA 1
ATOM 806 C C . ASN A 1 100 ? 35.034 6.607 -59.880 1.00 78.31 100 ASN A C 1
ATOM 808 O O . ASN A 1 100 ? 35.502 7.628 -60.385 1.00 78.31 100 ASN A O 1
ATOM 812 N N . THR A 1 101 ? 35.753 5.503 -59.681 1.00 61.78 101 THR A N 1
ATOM 813 C CA . THR A 1 101 ? 37.099 5.208 -60.206 1.00 61.78 101 THR A CA 1
ATOM 814 C C . THR A 1 101 ? 37.008 4.060 -61.186 1.00 61.78 101 THR A C 1
ATOM 816 O O . THR A 1 101 ? 37.659 4.151 -62.245 1.00 61.78 101 THR A O 1
#

Radius of gyration: 33.13 Å; chains: 1; bounding box: 52×59×84 Å